Protein AF-A0A6P0XVV8-F1 (afdb_monomer_lite)

Structure (mmCIF, N/CA/C/O backbone):
data_AF-A0A6P0XVV8-F1
#
_entry.id   AF-A0A6P0XVV8-F1
#
loop_
_atom_site.group_PDB
_atom_site.id
_atom_site.type_symbol
_atom_site.label_atom_id
_atom_site.label_alt_id
_atom_site.label_comp_id
_atom_site.label_asym_id
_atom_site.label_entity_id
_atom_site.label_seq_id
_atom_site.pdbx_PDB_ins_code
_atom_site.Cartn_x
_atom_site.Cartn_y
_atom_site.Cartn_z
_atom_site.occupancy
_atom_site.B_iso_or_equiv
_atom_site.auth_seq_id
_atom_site.auth_comp_id
_atom_site.auth_asym_id
_atom_site.auth_atom_id
_atom_site.pdbx_PDB_model_num
ATOM 1 N N . TRP A 1 1 ? 1.859 12.699 -7.116 1.00 69.00 1 TRP A N 1
ATOM 2 C CA . TRP A 1 1 ? 2.078 11.245 -7.082 1.00 69.00 1 TRP A CA 1
ATOM 3 C C . TRP A 1 1 ? 1.458 10.722 -8.359 1.00 69.00 1 TRP A C 1
ATOM 5 O O . TRP A 1 1 ? 0.267 10.884 -8.559 1.00 69.00 1 TRP A O 1
ATOM 15 N N . GLU A 1 2 ? 2.270 10.257 -9.296 1.00 88.56 2 GLU A N 1
ATOM 16 C CA . GLU A 1 2 ? 1.765 9.694 -10.548 1.00 88.56 2 GLU A CA 1
ATOM 17 C C . GLU A 1 2 ? 2.448 8.348 -10.744 1.00 88.56 2 GLU A C 1
ATOM 19 O O . GLU A 1 2 ? 3.678 8.265 -10.683 1.00 88.56 2 GLU A O 1
ATOM 24 N N . ALA A 1 3 ? 1.641 7.308 -10.938 1.00 93.81 3 ALA A N 1
ATOM 25 C CA . ALA A 1 3 ? 2.104 5.967 -11.248 1.00 93.81 3 ALA A CA 1
ATOM 26 C C . ALA A 1 3 ? 1.771 5.627 -12.705 1.00 93.81 3 ALA A C 1
ATOM 28 O O . ALA A 1 3 ? 0.762 6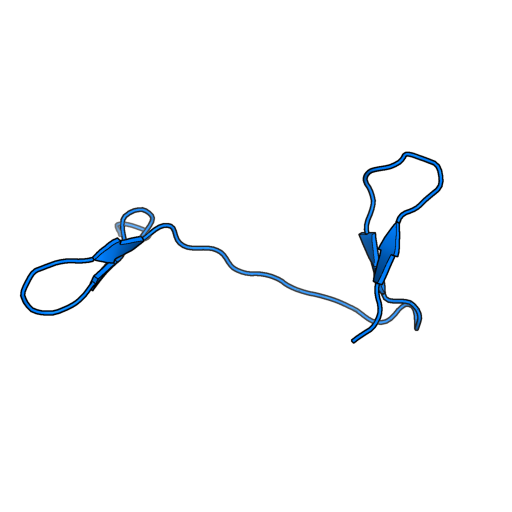.086 -13.243 1.00 93.81 3 ALA A O 1
ATOM 29 N N . LYS A 1 4 ? 2.618 4.814 -13.337 1.00 96.44 4 LYS A N 1
ATOM 30 C CA . LYS A 1 4 ? 2.367 4.196 -14.643 1.00 96.44 4 LYS A CA 1
ATOM 31 C C . LYS A 1 4 ? 2.317 2.680 -14.462 1.00 96.44 4 LYS A C 1
ATOM 33 O O . LYS A 1 4 ? 3.209 2.128 -13.823 1.00 96.44 4 LYS A O 1
ATOM 38 N N . VAL A 1 5 ? 1.320 2.030 -15.061 1.00 97.88 5 VAL A N 1
ATOM 39 C CA . VAL A 1 5 ? 1.274 0.566 -15.202 1.00 97.88 5 VAL A CA 1
ATOM 40 C C . VAL A 1 5 ? 2.082 0.169 -16.438 1.00 97.88 5 VAL A C 1
ATOM 42 O O . VAL A 1 5 ? 1.941 0.791 -17.496 1.00 97.88 5 VAL A O 1
ATOM 45 N N . LEU A 1 6 ? 2.982 -0.800 -16.290 1.00 97.44 6 LEU A N 1
ATOM 46 C CA . LEU A 1 6 ? 3.782 -1.326 -17.395 1.00 97.44 6 LEU A CA 1
ATOM 47 C C . LEU A 1 6 ? 2.942 -2.198 -18.337 1.00 97.44 6 LEU A C 1
ATOM 49 O O . LEU A 1 6 ? 1.797 -2.541 -18.052 1.00 97.44 6 LEU A O 1
ATOM 53 N N . ASP A 1 7 ? 3.534 -2.571 -19.469 1.00 98.25 7 ASP A N 1
ATOM 54 C CA . ASP A 1 7 ? 2.858 -3.348 -20.515 1.00 98.25 7 ASP A CA 1
ATOM 55 C C . ASP A 1 7 ? 2.506 -4.781 -20.060 1.00 98.25 7 ASP A C 1
ATOM 57 O O . ASP A 1 7 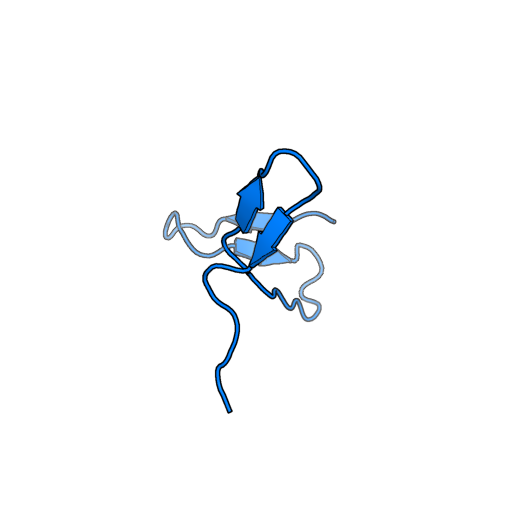? 1.723 -5.463 -20.717 1.00 98.25 7 ASP A O 1
ATOM 61 N N . ASP A 1 8 ? 3.044 -5.224 -18.916 1.00 97.94 8 ASP A N 1
ATOM 62 C CA . ASP A 1 8 ? 2.649 -6.467 -18.244 1.00 97.94 8 ASP A CA 1
ATOM 63 C C . ASP A 1 8 ? 1.256 -6.394 -17.589 1.00 97.94 8 ASP A C 1
ATOM 65 O O . ASP A 1 8 ? 0.705 -7.425 -17.204 1.00 97.94 8 ASP A O 1
ATOM 69 N N . GLY A 1 9 ? 0.673 -5.196 -17.478 1.00 97.88 9 GLY A N 1
ATOM 70 C CA . GLY A 1 9 ? -0.646 -4.954 -16.901 1.00 97.88 9 GLY A CA 1
ATOM 71 C C . GLY A 1 9 ? -0.695 -4.958 -15.371 1.00 97.88 9 GLY A C 1
ATOM 72 O O . GLY A 1 9 ? -1.780 -4.789 -14.817 1.00 97.88 9 GLY A O 1
ATOM 73 N N . TRP A 1 10 ? 0.443 -5.113 -14.686 1.00 97.50 10 TRP A N 1
ATOM 74 C CA . TRP A 1 10 ? 0.505 -5.285 -13.229 1.00 97.50 10 TRP A CA 1
ATOM 75 C C . TRP A 1 10 ? 1.490 -4.348 -12.541 1.00 97.50 10 TRP A C 1
ATOM 77 O O . TRP A 1 10 ? 1.180 -3.784 -11.492 1.00 97.50 10 TRP A O 1
ATOM 87 N N . THR A 1 11 ? 2.682 -4.169 -13.101 1.00 97.38 11 THR A N 1
ATOM 88 C CA . THR A 1 11 ? 3.752 -3.455 -12.410 1.00 97.38 11 THR A CA 1
ATOM 89 C C . THR A 1 11 ? 3.479 -1.953 -12.421 1.00 97.38 11 THR A C 1
ATOM 91 O O . THR A 1 11 ? 3.509 -1.315 -13.474 1.00 97.38 11 THR A O 1
ATOM 94 N N . ALA A 1 12 ? 3.244 -1.370 -11.243 1.00 97.69 12 ALA A N 1
ATOM 95 C CA . ALA A 1 12 ? 3.095 0.071 -11.064 1.00 97.69 12 ALA A CA 1
ATOM 96 C C . ALA A 1 12 ? 4.438 0.713 -10.679 1.00 97.69 12 ALA A C 1
ATOM 98 O O . ALA A 1 12 ? 4.999 0.410 -9.627 1.00 97.69 12 ALA A O 1
ATOM 99 N N . ILE A 1 13 ? 4.940 1.630 -11.511 1.00 97.25 13 ILE A N 1
ATOM 100 C CA . ILE A 1 13 ? 6.169 2.398 -11.247 1.00 97.25 13 ILE A CA 1
ATOM 101 C C . ILE A 1 13 ? 5.866 3.883 -11.036 1.00 97.25 13 ILE A C 1
ATOM 103 O O . ILE A 1 13 ? 4.901 4.412 -11.593 1.00 97.25 13 ILE A O 1
ATOM 107 N N . THR A 1 14 ? 6.708 4.581 -10.272 1.00 97.12 14 THR A N 1
ATOM 108 C CA . THR A 1 14 ? 6.659 6.046 -10.171 1.00 97.12 14 THR A CA 1
ATOM 109 C C . THR A 1 14 ? 7.035 6.669 -11.512 1.00 97.12 14 THR A C 1
ATOM 111 O O . THR A 1 14 ? 8.001 6.266 -12.160 1.00 97.12 14 THR A O 1
ATOM 114 N N . LYS A 1 15 ? 6.277 7.678 -11.952 1.00 95.75 15 LYS A N 1
ATOM 115 C CA . LYS A 1 15 ? 6.538 8.343 -13.239 1.00 95.75 15 LYS A CA 1
ATOM 116 C C . LYS A 1 15 ? 7.910 9.027 -13.290 1.00 95.75 15 LYS A C 1
ATOM 118 O O . LYS A 1 15 ? 8.480 9.155 -14.368 1.00 95.75 15 LYS A O 1
ATOM 123 N N . ASP A 1 16 ? 8.430 9.463 -12.143 1.00 95.94 16 ASP A N 1
ATOM 124 C CA . ASP A 1 16 ? 9.742 10.106 -12.007 1.00 95.94 16 ASP A CA 1
ATOM 125 C C . ASP A 1 16 ? 10.882 9.129 -11.661 1.00 95.94 16 ASP A C 1
ATOM 127 O O . ASP A 1 16 ? 12.026 9.5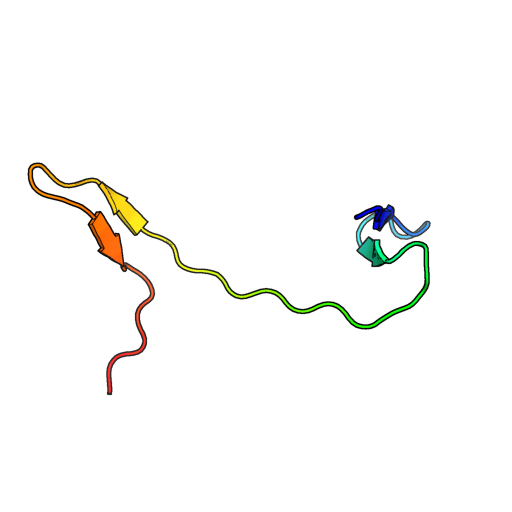59 -11.512 1.00 95.94 16 ASP A O 1
ATOM 131 N N . GLY A 1 17 ? 10.588 7.831 -11.530 1.00 94.94 17 GLY A N 1
ATOM 132 C CA . GLY A 1 17 ? 11.567 6.782 -11.244 1.00 94.94 17 GLY A CA 1
ATOM 133 C C . GLY A 1 17 ? 12.164 6.815 -9.834 1.00 94.94 17 GLY A C 1
ATOM 134 O O . GLY A 1 17 ? 13.116 6.082 -9.563 1.00 94.94 17 GLY A O 1
ATOM 135 N N . LYS A 1 18 ? 11.650 7.652 -8.924 1.00 97.19 18 LYS A N 1
ATOM 136 C CA . LYS A 1 18 ? 12.121 7.687 -7.532 1.00 97.19 18 LYS A CA 1
ATOM 137 C C . LYS A 1 18 ? 11.557 6.525 -6.717 1.00 97.19 18 LYS A C 1
ATOM 139 O O . LYS A 1 18 ? 10.548 5.919 -7.078 1.00 97.19 18 LYS A O 1
ATOM 144 N N . LEU A 1 19 ? 12.214 6.240 -5.593 1.00 97.38 19 LEU A N 1
ATOM 145 C CA . LEU A 1 19 ? 11.828 5.173 -4.670 1.00 97.38 19 LEU A CA 1
ATOM 146 C C . LEU A 1 19 ? 10.402 5.367 -4.130 1.00 97.38 19 LEU A C 1
ATOM 148 O O . LEU A 1 19 ? 9.965 6.489 -3.872 1.00 97.38 19 LEU A O 1
ATOM 152 N N . SER A 1 20 ? 9.716 4.245 -3.922 1.00 96.56 20 SER A N 1
ATOM 153 C CA . SER A 1 20 ? 8.388 4.148 -3.315 1.00 96.56 20 SER A CA 1
ATOM 154 C C . SER A 1 20 ? 8.412 3.097 -2.206 1.00 96.56 20 SER A C 1
ATOM 156 O O . SER A 1 20 ? 9.195 2.148 -2.271 1.00 96.56 20 SER A O 1
ATOM 158 N N . ALA A 1 21 ? 7.557 3.265 -1.201 1.00 96.75 21 ALA A N 1
ATOM 159 C CA . ALA A 1 21 ? 7.338 2.300 -0.131 1.00 96.75 21 ALA A CA 1
ATOM 160 C C . ALA A 1 21 ? 5.851 2.272 0.254 1.00 96.75 21 ALA A C 1
ATOM 162 O O . ALA A 1 21 ? 5.152 3.277 0.116 1.00 96.75 21 ALA A O 1
ATOM 163 N N . GLN A 1 22 ? 5.386 1.130 0.758 1.00 96.44 22 GLN A N 1
ATOM 164 C CA . GLN A 1 22 ? 4.016 0.911 1.221 1.00 96.44 22 GLN A CA 1
ATOM 165 C C . GLN A 1 22 ? 4.051 0.035 2.480 1.00 96.44 22 GLN A C 1
ATOM 167 O O . GLN A 1 22 ? 4.885 -0.860 2.592 1.00 96.44 22 GLN A O 1
ATOM 172 N N . PHE A 1 23 ? 3.133 0.301 3.405 1.00 96.31 23 PHE A N 1
ATOM 173 C CA . PHE A 1 23 ? 2.780 -0.584 4.511 1.00 96.31 23 PHE A CA 1
ATOM 174 C C . PHE A 1 23 ? 1.274 -0.841 4.456 1.00 96.31 23 PHE A C 1
ATOM 176 O O . PHE A 1 23 ? 0.522 0.009 3.972 1.00 96.31 23 PHE A O 1
ATOM 183 N N . GLU A 1 24 ? 0.834 -1.992 4.953 1.00 96.75 24 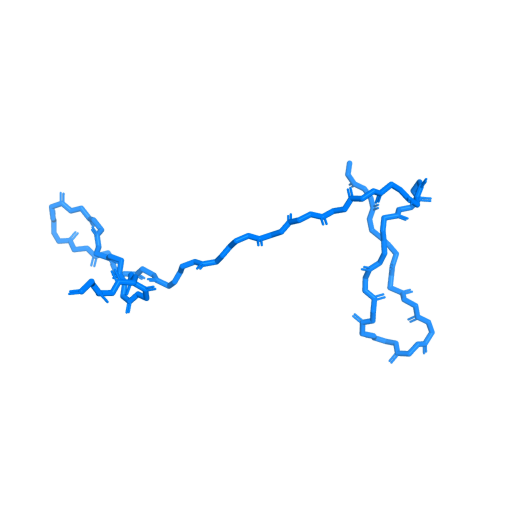GLU A N 1
ATOM 184 C CA . GLU A 1 24 ? -0.572 -2.389 4.937 1.00 96.75 24 GLU A CA 1
ATOM 185 C C . GLU A 1 24 ? -0.979 -3.013 6.273 1.00 96.75 24 GLU A C 1
ATOM 187 O O . GLU A 1 24 ? -0.252 -3.828 6.837 1.00 96.75 24 GLU A O 1
ATOM 192 N N . HIS A 1 25 ? -2.172 -2.643 6.741 1.00 97.38 25 HIS A N 1
ATOM 193 C CA . HIS A 1 25 ? -2.908 -3.367 7.766 1.00 97.38 25 HIS A CA 1
ATOM 194 C C . HIS A 1 25 ? -4.362 -3.532 7.334 1.00 97.38 25 HIS A C 1
ATOM 196 O O . HIS A 1 25 ? -4.997 -2.585 6.872 1.00 97.38 25 HIS A O 1
ATOM 202 N N . THR A 1 26 ? -4.910 -4.723 7.561 1.00 97.69 26 THR A N 1
ATOM 203 C CA . THR A 1 26 ? -6.362 -4.931 7.584 1.00 97.69 26 THR A CA 1
ATOM 204 C C . THR A 1 26 ? -6.901 -4.560 8.965 1.00 97.69 26 THR A C 1
ATOM 206 O O . THR A 1 26 ? -6.320 -4.966 9.975 1.00 97.69 26 THR A O 1
ATOM 209 N N . VAL A 1 27 ? -8.005 -3.808 9.015 1.00 97.88 27 VAL A N 1
ATOM 210 C CA . VAL A 1 27 ? -8.642 -3.352 10.261 1.00 97.88 27 VAL A CA 1
ATOM 211 C C . VAL A 1 27 ? -10.126 -3.712 10.312 1.00 97.88 27 VAL A C 1
ATOM 213 O O . VAL A 1 27 ? -10.791 -3.754 9.276 1.00 97.88 27 VAL A O 1
ATOM 216 N N . ALA A 1 28 ? -10.652 -3.920 11.519 1.00 98.06 28 ALA A N 1
ATOM 217 C CA . ALA A 1 28 ? -12.086 -4.012 11.789 1.00 98.06 28 ALA A CA 1
ATOM 218 C C . ALA A 1 28 ? -12.566 -2.765 12.542 1.00 98.06 28 ALA A C 1
ATOM 220 O O . ALA A 1 28 ? -11.910 -2.315 13.479 1.00 98.06 28 ALA A O 1
ATOM 221 N N . VAL A 1 29 ? -13.716 -2.209 12.153 1.00 98.31 29 VAL A N 1
ATOM 222 C CA . VAL A 1 29 ? -14.374 -1.123 12.899 1.00 98.31 29 VAL A CA 1
ATOM 223 C C . VAL A 1 29 ? -15.179 -1.729 14.046 1.00 98.31 29 VAL A C 1
ATOM 225 O O . VAL A 1 29 ? -15.930 -2.681 13.838 1.00 98.31 29 VAL A O 1
ATOM 228 N N . THR A 1 30 ? -15.040 -1.169 15.243 1.00 98.12 30 THR A N 1
ATOM 229 C CA . THR A 1 30 ? -15.753 -1.587 16.456 1.00 98.12 30 THR A CA 1
ATOM 230 C C . THR A 1 30 ? -16.634 -0.448 16.976 1.00 98.12 30 THR A C 1
ATOM 232 O O . THR A 1 30 ? -16.597 0.667 16.459 1.00 98.12 30 THR A O 1
ATOM 235 N N . GLU A 1 31 ? -17.438 -0.702 18.012 1.00 98.44 31 GLU A N 1
ATOM 236 C CA . GLU A 1 31 ? -18.307 0.328 18.608 1.00 98.44 31 GLU A CA 1
ATOM 237 C C . GLU A 1 31 ? -17.527 1.528 19.170 1.00 98.44 31 GLU A C 1
ATOM 239 O O . GLU A 1 31 ? -18.045 2.642 19.214 1.00 98.44 31 GLU A O 1
ATOM 244 N N . THR A 1 32 ? -16.283 1.309 19.601 1.00 98.06 32 THR A N 1
ATOM 245 C CA . THR A 1 32 ? -15.463 2.310 20.298 1.00 98.06 32 THR A CA 1
ATOM 246 C C . THR A 1 32 ? -14.197 2.707 19.538 1.00 98.06 32 THR A C 1
ATOM 248 O O . THR A 1 32 ? -13.480 3.598 19.994 1.00 98.06 32 THR A O 1
ATOM 251 N N . GLY A 1 33 ? -13.907 2.092 18.385 1.00 97.44 33 GLY A N 1
ATOM 252 C CA . GLY A 1 33 ? -12.700 2.392 17.617 1.00 97.44 33 GLY A CA 1
ATOM 253 C C . GLY A 1 33 ? -12.431 1.430 16.461 1.00 97.44 33 GLY A C 1
ATOM 254 O O . GLY A 1 33 ? -13.328 1.084 15.693 1.00 97.44 33 GLY A O 1
ATOM 255 N N . VAL A 1 34 ? -11.163 1.039 16.313 1.00 98.00 34 VAL A N 1
ATOM 256 C CA . VAL A 1 34 ? -10.697 0.084 15.299 1.00 98.00 34 VAL A CA 1
ATOM 257 C C . VAL A 1 34 ? -9.753 -0.941 15.917 1.00 98.00 34 VAL A C 1
ATOM 259 O O . VAL A 1 34 ? -8.987 -0.620 16.824 1.00 98.00 34 VAL A O 1
ATOM 262 N N . GLU A 1 35 ? -9.788 -2.158 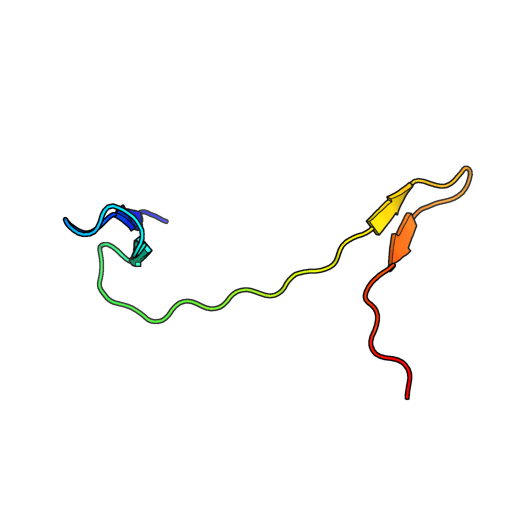15.392 1.00 96.88 35 GLU A N 1
ATOM 263 C CA . GLU A 1 35 ? -8.868 -3.245 15.725 1.00 96.88 35 GLU A CA 1
ATOM 264 C C . GLU A 1 35 ? -7.954 -3.538 14.530 1.00 96.88 35 GLU A C 1
ATOM 266 O O . GLU A 1 35 ? -8.425 -3.619 13.393 1.00 96.88 35 GLU A O 1
ATOM 271 N N . ILE A 1 36 ? -6.648 -3.701 14.773 1.00 97.12 36 ILE A N 1
ATOM 272 C CA . ILE A 1 36 ? -5.663 -4.046 13.741 1.00 97.12 36 ILE A CA 1
ATOM 273 C C . ILE A 1 36 ? -5.562 -5.571 13.639 1.00 97.12 36 ILE A C 1
ATOM 275 O O . ILE A 1 36 ? -4.890 -6.215 14.437 1.00 97.12 36 ILE A O 1
ATOM 279 N N . LEU A 1 37 ? -6.179 -6.148 12.607 1.00 96.31 37 LEU A N 1
ATOM 280 C CA . LEU A 1 37 ? -6.294 -7.605 12.427 1.00 96.31 37 LEU A CA 1
ATOM 281 C C . LEU A 1 37 ? -4.996 -8.287 11.976 1.00 96.31 37 LEU A C 1
ATOM 283 O O . LEU A 1 37 ? -4.903 -9.507 11.940 1.00 96.31 37 LEU A O 1
ATOM 287 N N . THR A 1 38 ? -4.012 -7.501 11.549 1.00 96.19 38 THR A N 1
ATOM 288 C CA . THR A 1 38 ? -2.759 -7.980 10.933 1.00 96.19 38 THR A CA 1
ATOM 289 C C . THR A 1 38 ? -1.540 -7.448 11.678 1.00 96.19 38 THR A C 1
ATOM 291 O O . THR A 1 38 ? -0.468 -7.282 11.099 1.00 96.19 38 THR A O 1
ATOM 294 N N . GLN A 1 39 ? -1.719 -7.117 12.957 1.00 94.38 39 GLN A N 1
ATOM 295 C CA . GLN A 1 39 ? -0.637 -6.678 13.826 1.00 94.38 39 GLN A CA 1
ATOM 296 C C . GLN A 1 39 ? 0.406 -7.789 13.989 1.00 94.38 39 GLN A C 1
ATOM 298 O O . GLN A 1 39 ? 0.072 -8.972 14.040 1.00 94.38 39 GLN A O 1
ATOM 303 N N . TYR A 1 40 ? 1.678 -7.403 14.060 1.00 87.56 40 TYR A N 1
ATOM 304 C CA . TYR A 1 40 ? 2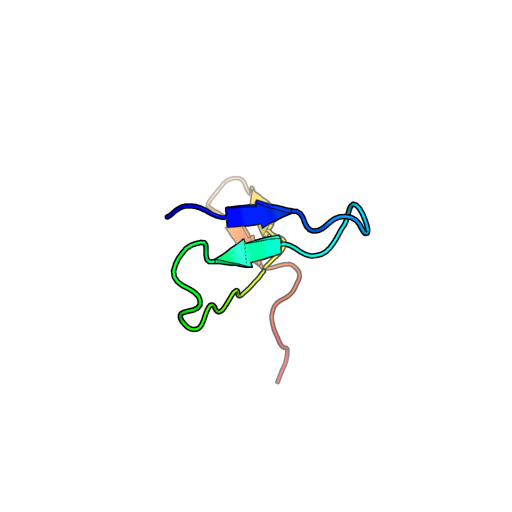.736 -8.333 14.433 1.00 87.56 40 TYR A CA 1
ATOM 305 C C . TYR A 1 40 ? 2.592 -8.663 15.922 1.00 87.56 40 TYR A C 1
ATOM 307 O O . TYR A 1 40 ? 2.646 -7.756 16.754 1.00 87.56 40 TYR A O 1
ATOM 315 N N . GLU A 1 41 ? 2.413 -9.940 16.255 1.00 75.75 41 GLU A N 1
ATOM 316 C CA . GLU A 1 41 ? 2.474 -10.407 17.640 1.00 75.75 41 GLU A CA 1
ATOM 317 C C . GLU A 1 41 ? 3.923 -10.772 17.983 1.00 75.75 41 GLU A C 1
ATOM 319 O O . GLU A 1 41 ? 4.591 -11.489 17.235 1.00 75.75 41 GLU A O 1
ATOM 324 N N . SER A 1 42 ? 4.425 -10.206 19.081 1.00 60.03 42 SER A N 1
ATOM 325 C CA . SER A 1 42 ? 5.795 -10.384 19.580 1.00 60.03 42 SER A CA 1
ATOM 326 C C . SER A 1 42 ? 5.983 -11.668 20.370 1.00 60.03 42 SER A C 1
ATOM 328 O O . SER A 1 42 ? 5.115 -11.915 21.238 1.00 60.03 42 SER A O 1
#

Foldseek 3Di:
DDWDDDPVRDDTADPVRDDDDDDDFDWDADPVGIDTPPDDDD

pLDDT: mean 94.57, std 7.8, range [60.03, 98.44]

Sequence (42 aa):
WEAKVLDDGWTAITKDGKLSAQFEHTVAVTETGVEILTQYES

Radius of gyration: 16.32 Å; chains: 1; bounding box: 30×22×41 Å

Secondary structure (DSSP, 8-state):
--EEE-TTSS-EEETT----------EEE-SSSEEETTPPP-